Protein AF-A0A931RCU6-F1 (afdb_monomer_lite)

pLDDT: mean 82.89, std 16.49, range [42.34, 98.06]

Radius of gyration: 25.12 Å; chains: 1; bounding box: 35×58×78 Å

Foldseek 3Di:
DAWDAPVDPQQRTKDKAADCLLVLLLVLLLVVCVVCVVVVNNVPDDPQSVVSVPDDPPRDIDMHRDSDVVVSLVSLQVLLVCLVVVLVCVCVVPVDDSVRDPVNVVSNVSSVSSVVVSVVCVVNPDDPPPPDDDPPPPPPPPDPVVVVVVPDPPDDPDDDD

Sequence (161 aa):
MEFRETGRSSHPYQLAFHGDEPEAVRAAYREYIYNLALKGNTGSISDFEAYIAGWEEDGEPHYVTPISYESVVEVLDEFAEHTDEVIQSIPEETGVPAFASDDIGERYRLGKKAVALAQQIREKAPKPKIQGIEDVEVEAVVTDEDISKLLSPDFKPPRDQ

Secondary structure (DSSP, 8-state):
-EEEE-S-TTS-EEEEE-TTHHHHHHHHHHHHHHHHHHTT-GGG--HHHHHHHT----SSPEEE--S-HHHHHHHHHHHHHTHHHHHHHHHHHH---GGG-HHHHHHHHHHHHHHHHHHHHHHHSPPP--TT-----------HHHHHHHTSTT-PPPPP-

Structure (mmCIF, N/CA/C/O backbone):
data_AF-A0A931RCU6-F1
#
_entry.id   AF-A0A931RCU6-F1
#
loop_
_atom_site.group_PDB
_atom_site.id
_atom_site.type_symbol
_atom_site.label_atom_id
_atom_site.label_alt_id
_atom_site.label_comp_id
_atom_site.label_asym_id
_atom_site.label_entity_id
_atom_site.label_seq_id
_atom_site.pdbx_PDB_ins_code
_atom_site.Cartn_x
_atom_site.Cartn_y
_atom_site.Cartn_z
_atom_site.occupancy
_atom_site.B_iso_or_equiv
_atom_site.auth_seq_id
_atom_site.auth_comp_id
_atom_site.auth_asym_id
_atom_site.auth_atom_id
_atom_site.pdbx_PDB_model_num
ATOM 1 N N . MET A 1 1 ? -14.658 3.322 1.019 1.00 89.00 1 MET A N 1
ATOM 2 C CA . MET A 1 1 ? -14.153 2.999 2.365 1.00 89.00 1 MET A CA 1
ATOM 3 C C . MET A 1 1 ? -15.062 3.513 3.479 1.00 89.00 1 MET A C 1
ATOM 5 O O . MET A 1 1 ? -15.482 4.677 3.435 1.00 89.00 1 MET A O 1
ATOM 9 N N . GLU A 1 2 ? -15.319 2.649 4.468 1.00 91.69 2 GLU A N 1
ATOM 10 C CA . GLU A 1 2 ? -16.105 2.910 5.687 1.00 91.69 2 GLU A CA 1
ATOM 11 C C . GLU A 1 2 ? -15.389 2.389 6.949 1.00 91.69 2 GLU A C 1
ATOM 13 O O . GLU A 1 2 ? -14.739 1.345 6.906 1.00 91.69 2 GLU A O 1
ATOM 18 N N . PHE A 1 3 ? -15.578 3.067 8.088 1.00 91.50 3 PHE A N 1
ATOM 19 C CA . PHE A 1 3 ? -15.235 2.540 9.414 1.00 91.50 3 PHE A CA 1
ATOM 20 C C . PHE A 1 3 ? -16.471 1.900 10.054 1.00 91.50 3 PHE A C 1
ATOM 22 O O . PHE A 1 3 ? -17.543 2.505 10.090 1.00 91.50 3 PHE A O 1
ATOM 29 N N . ARG A 1 4 ? -16.320 0.692 10.599 1.00 90.06 4 ARG A N 1
ATOM 30 C CA . ARG A 1 4 ? -17.375 -0.045 11.307 1.00 90.06 4 ARG A CA 1
ATOM 31 C C . ARG A 1 4 ? -16.931 -0.364 12.725 1.00 90.06 4 ARG A C 1
ATOM 33 O O . ARG A 1 4 ? -15.859 -0.926 12.916 1.00 90.06 4 ARG A O 1
ATOM 40 N N . GLU A 1 5 ? -17.740 -0.021 13.721 1.00 87.94 5 GLU A N 1
ATOM 41 C CA . GLU A 1 5 ? -17.455 -0.399 15.109 1.00 87.94 5 GLU A CA 1
ATOM 42 C C . GLU A 1 5 ? -17.587 -1.916 15.293 1.00 87.94 5 GLU A C 1
ATOM 44 O O . GLU A 1 5 ? -18.555 -2.527 14.841 1.00 87.94 5 GLU A O 1
ATOM 49 N N . THR A 1 6 ? -16.626 -2.534 15.980 1.00 86.25 6 THR A N 1
ATOM 50 C CA . THR A 1 6 ? -16.623 -3.993 16.207 1.00 86.25 6 THR A CA 1
ATOM 51 C C . THR A 1 6 ? -17.158 -4.389 17.586 1.00 86.25 6 THR A C 1
ATOM 53 O O . THR A 1 6 ? -17.352 -5.574 17.865 1.00 86.25 6 THR A O 1
ATOM 56 N N . GLY A 1 7 ? -17.324 -3.414 18.486 1.00 83.25 7 GLY A N 1
ATOM 57 C CA . GLY A 1 7 ? -17.630 -3.640 19.901 1.00 83.25 7 GLY A CA 1
ATOM 58 C C . GLY A 1 7 ? -16.469 -4.215 20.728 1.00 83.25 7 GLY A C 1
ATOM 59 O O . GLY A 1 7 ? -16.650 -4.475 21.917 1.00 83.25 7 GLY A O 1
ATOM 60 N N . ARG A 1 8 ? -15.279 -4.420 20.143 1.00 82.38 8 ARG A N 1
ATOM 61 C CA . ARG A 1 8 ? -14.088 -4.927 20.846 1.00 82.38 8 ARG A CA 1
ATOM 62 C C . ARG A 1 8 ? -13.168 -3.778 21.236 1.00 82.38 8 ARG A C 1
ATOM 64 O O . ARG A 1 8 ? -12.750 -3.014 20.378 1.00 82.38 8 ARG A O 1
ATOM 71 N N . SER A 1 9 ? -12.773 -3.695 22.504 1.00 80.88 9 SER A N 1
ATOM 72 C CA . SER A 1 9 ? -11.883 -2.624 22.980 1.00 80.88 9 SER A CA 1
ATOM 73 C C . SER A 1 9 ? -10.491 -2.648 22.342 1.00 80.88 9 SER A C 1
ATOM 75 O O . SER A 1 9 ? -9.917 -1.590 22.118 1.00 80.88 9 SER A O 1
ATOM 77 N N . SER A 1 10 ? -9.955 -3.832 22.030 1.00 80.75 10 SER A N 1
ATOM 78 C CA . SER A 1 10 ? -8.621 -3.982 21.433 1.00 80.75 10 SER A CA 1
ATOM 79 C C . SER A 1 10 ? -8.576 -3.720 19.925 1.00 80.75 10 SER A C 1
ATOM 81 O O . SER A 1 10 ? -7.498 -3.509 19.385 1.00 80.75 10 SER A O 1
ATOM 83 N N . HIS A 1 11 ? -9.730 -3.746 19.254 1.00 82.81 11 HIS A N 1
ATOM 84 C CA . HIS A 1 11 ? -9.867 -3.487 17.818 1.00 82.81 11 HIS A CA 1
ATOM 85 C C . HIS A 1 11 ? -11.176 -2.737 17.573 1.00 82.81 11 HIS A C 1
ATOM 87 O O . HIS A 1 11 ? -12.110 -3.313 17.014 1.00 82.81 11 HIS A O 1
ATOM 93 N N . PRO A 1 12 ? -11.306 -1.492 18.052 1.00 82.50 12 PRO A N 1
ATOM 94 C CA . PRO A 1 12 ? -12.594 -0.803 18.125 1.00 82.50 12 PRO A CA 1
ATOM 95 C C . PRO A 1 12 ? -13.256 -0.625 16.762 1.00 82.50 12 PRO A C 1
ATOM 97 O O . PRO A 1 12 ? -14.485 -0.586 16.684 1.00 82.50 12 PRO A O 1
ATOM 100 N N . TYR A 1 13 ? -12.457 -0.591 15.695 1.00 87.62 13 TYR A N 1
ATOM 101 C CA . TYR A 1 13 ? -12.929 -0.362 14.344 1.00 87.62 13 TYR A CA 1
ATOM 102 C C . TYR A 1 13 ? -12.437 -1.425 13.365 1.00 87.62 13 TYR A C 1
ATOM 104 O O . TYR A 1 13 ? -11.362 -2.004 13.508 1.00 87.62 13 TYR A O 1
ATOM 112 N N . GLN A 1 14 ? -13.249 -1.636 12.342 1.00 90.62 14 GLN A N 1
ATOM 113 C CA . GLN A 1 14 ? -12.962 -2.406 11.150 1.00 90.62 14 GLN A CA 1
ATOM 114 C C . GLN A 1 14 ? -13.061 -1.468 9.943 1.00 90.62 14 GLN A C 1
ATOM 116 O O . GLN A 1 14 ? -14.008 -0.689 9.835 1.00 90.62 14 GLN A O 1
ATOM 121 N N . LEU A 1 15 ? -12.089 -1.546 9.042 1.00 92.81 15 LEU A N 1
ATOM 122 C CA . LEU A 1 15 ? -12.070 -0.842 7.766 1.00 92.81 15 LEU A CA 1
ATOM 123 C C . LEU A 1 15 ? -12.721 -1.723 6.699 1.00 92.81 15 LEU A C 1
ATOM 125 O O . LEU A 1 15 ? -12.328 -2.876 6.525 1.00 92.81 15 LEU A O 1
ATOM 129 N N . ALA A 1 16 ? -13.709 -1.180 5.997 1.00 92.69 16 ALA A N 1
ATOM 130 C CA . ALA A 1 16 ? -14.311 -1.796 4.822 1.00 92.69 16 ALA A CA 1
ATOM 131 C C . ALA A 1 16 ? -13.801 -1.086 3.564 1.00 92.69 16 ALA A C 1
ATOM 133 O O . ALA A 1 16 ? -14.002 0.123 3.419 1.00 92.69 16 ALA A O 1
ATOM 134 N N . PHE A 1 17 ? -13.155 -1.829 2.669 1.00 92.25 17 PHE A N 1
ATOM 135 C CA . PHE A 1 17 ? -12.654 -1.356 1.381 1.00 92.25 17 PHE A CA 1
ATOM 136 C C . PHE A 1 17 ? -13.570 -1.827 0.255 1.00 92.25 17 PHE A C 1
ATOM 138 O O . PHE A 1 17 ? -14.035 -2.964 0.262 1.00 92.25 17 PHE A O 1
ATOM 145 N N . HIS A 1 18 ? -13.838 -0.946 -0.703 1.00 90.31 18 HIS A N 1
ATOM 146 C CA . HIS A 1 18 ? -14.795 -1.170 -1.783 1.00 90.31 18 HIS A CA 1
ATOM 147 C C . HIS A 1 18 ? -14.202 -0.784 -3.135 1.00 90.31 18 HIS A C 1
ATOM 149 O O . HIS A 1 18 ? -13.330 0.081 -3.216 1.00 90.31 18 HIS A O 1
ATOM 155 N N . GLY A 1 19 ? -14.745 -1.365 -4.206 1.00 88.00 19 GLY A N 1
ATOM 156 C CA . GLY A 1 19 ? -14.368 -1.002 -5.568 1.00 88.00 19 GLY A CA 1
ATOM 157 C C . GLY A 1 19 ? -12.889 -1.270 -5.822 1.00 88.00 19 GLY A C 1
ATOM 158 O O . GLY A 1 19 ? -12.442 -2.404 -5.705 1.00 88.00 19 GLY A O 1
ATOM 159 N N . ASP A 1 20 ? -12.141 -0.224 -6.159 1.00 87.94 20 ASP A N 1
ATOM 160 C CA . ASP A 1 20 ? -10.728 -0.292 -6.532 1.00 87.94 20 ASP A CA 1
ATOM 161 C C . ASP A 1 20 ? -9.756 0.055 -5.387 1.00 87.94 20 ASP A C 1
ATOM 163 O O . ASP A 1 20 ? -8.539 0.035 -5.579 1.00 87.94 20 ASP A O 1
ATOM 167 N N . GLU A 1 21 ? -10.271 0.354 -4.191 1.00 91.12 21 GLU A N 1
ATOM 168 C CA . GLU A 1 21 ? -9.474 0.576 -2.978 1.00 91.12 21 GLU A CA 1
ATOM 169 C C . GLU A 1 21 ? -8.631 -0.658 -2.582 1.00 91.12 21 GLU A C 1
ATOM 171 O O . GLU A 1 21 ? -7.453 -0.477 -2.256 1.00 91.12 21 GLU A O 1
ATOM 176 N N . PRO A 1 22 ? -9.161 -1.905 -2.635 1.00 93.12 22 PRO A N 1
ATOM 177 C CA . PRO A 1 22 ? -8.413 -3.103 -2.251 1.00 93.12 22 PRO A CA 1
ATOM 178 C C . PRO A 1 22 ? -7.130 -3.312 -3.053 1.00 93.12 22 PRO A C 1
ATOM 180 O O . PRO A 1 22 ? -6.159 -3.850 -2.533 1.00 93.12 22 PRO A O 1
ATOM 183 N N . GLU A 1 23 ? -7.100 -2.865 -4.305 1.00 93.25 23 GLU A N 1
ATOM 184 C CA . GLU A 1 23 ? -5.954 -3.032 -5.190 1.00 93.25 23 GLU A CA 1
ATOM 185 C C . GLU A 1 23 ? -4.702 -2.314 -4.663 1.00 93.25 23 GLU A C 1
ATOM 187 O O . GLU A 1 23 ? -3.629 -2.915 -4.589 1.00 93.25 23 GLU A O 1
ATOM 192 N N . ALA A 1 24 ? -4.845 -1.047 -4.259 1.00 94.50 24 ALA A N 1
ATOM 193 C CA . ALA A 1 24 ? -3.741 -0.247 -3.732 1.00 94.50 24 ALA A CA 1
ATOM 194 C C . ALA A 1 24 ? -3.274 -0.769 -2.366 1.00 94.50 24 ALA A C 1
ATOM 196 O O . ALA A 1 24 ? -2.074 -0.879 -2.126 1.00 94.50 24 ALA A O 1
ATOM 197 N N . VAL A 1 25 ? -4.215 -1.161 -1.499 1.00 94.88 25 VAL A N 1
ATOM 198 C CA . VAL A 1 25 ? -3.897 -1.768 -0.198 1.00 94.88 25 VAL A CA 1
ATOM 199 C C . VAL A 1 25 ? -3.145 -3.086 -0.397 1.00 94.88 25 VAL A C 1
ATOM 201 O O . VAL A 1 25 ? -2.088 -3.291 0.192 1.00 94.88 25 VAL A O 1
ATOM 204 N N . ARG A 1 26 ? -3.637 -3.963 -1.277 1.00 94.94 26 ARG A N 1
ATOM 205 C CA . ARG A 1 26 ? -2.985 -5.234 -1.607 1.00 94.94 26 ARG A CA 1
ATOM 206 C C . ARG A 1 26 ? -1.573 -5.017 -2.142 1.00 94.94 26 ARG A C 1
ATOM 208 O O . ARG A 1 26 ? -0.659 -5.725 -1.726 1.00 94.94 26 ARG A O 1
ATOM 215 N N . ALA A 1 27 ? -1.387 -4.067 -3.059 1.00 95.62 27 ALA A N 1
ATOM 216 C CA . ALA A 1 27 ? -0.073 -3.746 -3.612 1.00 95.62 27 ALA A CA 1
ATOM 217 C C . ALA A 1 27 ? 0.902 -3.269 -2.523 1.00 95.62 27 ALA A C 1
ATOM 219 O O . ALA A 1 27 ? 2.012 -3.794 -2.435 1.00 95.62 27 ALA A O 1
ATOM 220 N N . ALA A 1 28 ? 0.456 -2.365 -1.646 1.00 96.81 28 ALA A N 1
ATOM 221 C CA . ALA A 1 28 ? 1.262 -1.854 -0.542 1.00 96.81 28 ALA A CA 1
ATOM 222 C C . ALA A 1 28 ? 1.682 -2.960 0.437 1.00 96.81 28 ALA A C 1
ATOM 224 O O . ALA A 1 28 ? 2.859 -3.081 0.771 1.00 96.81 28 ALA A O 1
ATOM 225 N N . TYR A 1 29 ? 0.757 -3.842 0.822 1.00 96.31 29 TYR A N 1
ATOM 226 C CA . TYR A 1 29 ? 1.073 -4.958 1.717 1.00 96.31 29 TYR A CA 1
ATOM 227 C C . TYR A 1 29 ? 1.961 -6.027 1.067 1.00 96.31 29 TYR A C 1
ATOM 229 O O . TYR A 1 29 ? 2.801 -6.616 1.747 1.00 96.31 29 TYR A O 1
ATOM 237 N N . ARG A 1 30 ? 1.834 -6.273 -0.244 1.00 95.69 30 ARG A N 1
ATOM 238 C CA . ARG A 1 30 ? 2.759 -7.163 -0.968 1.00 95.69 30 ARG A CA 1
ATOM 239 C C . ARG A 1 30 ? 4.183 -6.626 -0.950 1.00 95.69 30 ARG A C 1
ATOM 241 O O . ARG A 1 30 ? 5.109 -7.390 -0.687 1.00 95.69 30 ARG A O 1
ATOM 248 N N . GLU A 1 31 ? 4.350 -5.332 -1.202 1.00 95.56 31 GLU A N 1
ATOM 249 C CA . GLU A 1 31 ? 5.660 -4.683 -1.143 1.00 95.56 31 GLU A CA 1
ATOM 250 C C . GLU A 1 31 ? 6.228 -4.675 0.275 1.00 95.56 31 GLU A C 1
ATOM 252 O O . GLU A 1 31 ? 7.381 -5.048 0.475 1.00 95.56 31 GLU A O 1
ATOM 257 N N . TYR A 1 32 ? 5.408 -4.338 1.271 1.00 95.00 32 TYR A N 1
ATOM 258 C CA . TYR A 1 32 ? 5.793 -4.389 2.678 1.00 95.00 32 TYR A CA 1
ATOM 259 C C . TYR A 1 32 ? 6.335 -5.772 3.071 1.00 95.00 32 TYR A C 1
ATOM 261 O O . TYR A 1 32 ? 7.446 -5.892 3.593 1.00 95.00 32 TYR A O 1
ATOM 269 N N . ILE A 1 33 ? 5.596 -6.836 2.741 1.00 94.19 33 ILE A N 1
ATOM 270 C CA . ILE A 1 33 ? 6.004 -8.222 3.003 1.00 94.19 33 ILE A CA 1
ATOM 271 C C . ILE 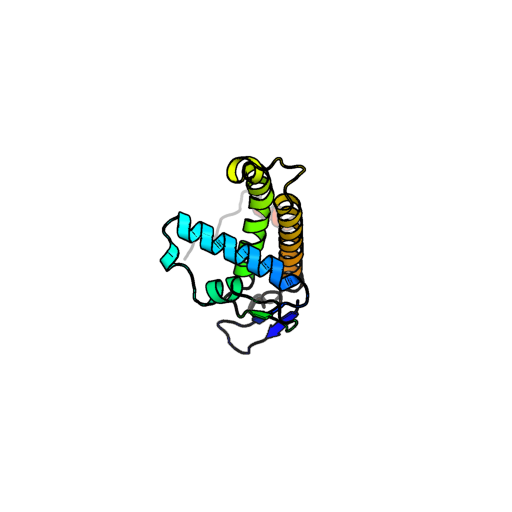A 1 33 ? 7.291 -8.575 2.252 1.00 94.19 33 ILE A C 1
ATOM 273 O O . ILE A 1 33 ? 8.187 -9.199 2.825 1.00 94.19 33 ILE A O 1
ATOM 277 N N . TYR A 1 34 ? 7.404 -8.177 0.985 1.00 92.50 34 TYR A N 1
ATOM 278 C CA . TYR A 1 34 ? 8.607 -8.408 0.191 1.00 92.50 34 TYR A CA 1
ATOM 279 C C . TYR A 1 34 ? 9.832 -7.726 0.819 1.00 92.50 34 TYR A C 1
ATOM 281 O O . TYR A 1 34 ? 10.869 -8.364 1.007 1.00 92.50 34 TYR A O 1
ATOM 289 N N . ASN A 1 35 ? 9.692 -6.476 1.258 1.00 91.38 35 ASN A N 1
ATOM 290 C CA . ASN A 1 35 ? 10.745 -5.720 1.930 1.00 91.38 35 ASN A CA 1
ATOM 291 C C . ASN A 1 35 ? 11.138 -6.343 3.277 1.00 91.38 35 ASN A C 1
ATOM 293 O O . ASN A 1 35 ? 12.326 -6.400 3.609 1.00 91.38 35 ASN A O 1
ATOM 297 N N . LEU A 1 36 ? 10.176 -6.857 4.049 1.00 90.94 36 LEU A N 1
ATOM 298 C CA . LEU A 1 36 ? 10.468 -7.634 5.258 1.00 90.94 36 LEU A CA 1
ATOM 299 C C . LEU A 1 36 ? 11.242 -8.915 4.936 1.00 90.94 36 LEU A C 1
ATOM 301 O O . LEU A 1 36 ? 12.204 -9.241 5.638 1.00 90.94 36 LEU A O 1
ATOM 305 N N . ALA A 1 37 ? 10.861 -9.622 3.871 1.00 89.19 37 ALA A N 1
ATOM 306 C CA . ALA A 1 37 ? 11.539 -10.836 3.439 1.00 89.19 37 ALA A CA 1
ATOM 307 C C . ALA A 1 37 ? 12.987 -10.562 3.006 1.00 89.19 37 ALA A C 1
ATOM 309 O O . ALA A 1 37 ? 13.891 -11.281 3.437 1.00 89.19 37 ALA A O 1
ATOM 310 N N . LEU A 1 38 ? 13.232 -9.486 2.250 1.00 89.62 38 LEU A N 1
ATOM 311 C CA . LEU A 1 38 ? 14.580 -9.052 1.864 1.00 89.62 38 LEU A CA 1
ATOM 312 C C . LEU A 1 38 ? 15.462 -8.712 3.072 1.00 89.62 38 LEU A C 1
ATOM 314 O O . LEU A 1 38 ? 16.655 -9.008 3.073 1.00 89.62 38 LEU A O 1
ATOM 318 N N . LYS A 1 39 ? 14.875 -8.134 4.126 1.00 91.25 39 LYS A N 1
ATOM 319 C CA . LYS A 1 39 ? 15.569 -7.813 5.385 1.00 91.25 39 LYS A CA 1
ATOM 320 C C . LYS A 1 39 ? 15.779 -9.037 6.292 1.00 91.25 39 LYS A C 1
ATOM 322 O O . LYS A 1 39 ? 16.365 -8.896 7.361 1.00 91.25 39 LYS A O 1
ATOM 327 N N . GLY A 1 40 ? 15.308 -10.226 5.898 1.00 86.62 40 GLY A N 1
ATOM 328 C CA . GLY A 1 40 ? 15.380 -11.447 6.709 1.00 86.62 40 GLY A CA 1
ATOM 329 C C . GLY A 1 40 ? 14.396 -11.481 7.886 1.00 86.62 40 GLY A C 1
ATOM 330 O O . GLY A 1 40 ? 14.540 -12.311 8.779 1.00 86.62 40 GLY A O 1
ATOM 331 N N . ASN A 1 41 ? 13.384 -10.609 7.884 1.00 88.25 41 ASN A N 1
ATOM 332 C CA . ASN A 1 41 ? 12.421 -10.419 8.972 1.00 88.25 41 ASN A CA 1
ATOM 333 C C . ASN A 1 41 ? 11.065 -11.084 8.684 1.00 88.25 41 ASN A C 1
ATOM 335 O O . ASN A 1 41 ? 10.019 -10.580 9.085 1.00 88.25 41 ASN A O 1
ATOM 339 N N . THR A 1 42 ? 11.053 -12.228 7.996 1.00 79.50 42 THR A N 1
ATOM 340 C CA . THR A 1 42 ? 9.804 -12.928 7.637 1.00 79.50 42 THR A CA 1
ATOM 341 C C . THR A 1 42 ? 8.975 -13.359 8.850 1.00 79.50 42 THR A C 1
ATOM 343 O O . THR A 1 42 ? 7.758 -13.455 8.750 1.00 79.50 42 THR A O 1
ATOM 346 N N . GLY A 1 43 ? 9.606 -13.568 10.011 1.00 79.88 43 GLY A N 1
ATOM 347 C CA . GLY A 1 43 ? 8.914 -13.878 11.268 1.00 79.88 43 GLY A CA 1
ATOM 348 C C . GLY A 1 43 ? 8.069 -12.731 11.837 1.00 79.88 43 GLY A C 1
ATOM 349 O O . GLY A 1 43 ? 7.297 -12.968 12.761 1.00 79.88 43 GLY A O 1
ATOM 350 N N . SER A 1 44 ? 8.204 -11.513 11.302 1.00 84.75 44 SER A N 1
ATOM 351 C CA . SER A 1 44 ? 7.376 -10.360 11.671 1.00 84.75 44 SER A CA 1
ATOM 352 C C . SER A 1 44 ? 6.094 -10.254 10.847 1.00 84.75 44 SER A C 1
ATOM 354 O O . SER A 1 44 ? 5.265 -9.410 11.165 1.00 84.75 44 SER A O 1
ATOM 356 N N . ILE A 1 45 ? 5.936 -11.082 9.806 1.00 86.81 45 ILE A N 1
ATOM 357 C CA . ILE A 1 45 ? 4.753 -11.047 8.947 1.00 86.81 45 ILE A CA 1
ATOM 358 C C . ILE A 1 45 ? 3.578 -11.657 9.707 1.00 86.81 45 ILE A C 1
ATOM 360 O O . ILE A 1 45 ? 3.616 -12.831 10.081 1.00 86.81 45 ILE A O 1
ATOM 364 N N . SER A 1 46 ? 2.527 -10.876 9.927 1.00 87.69 46 SER A N 1
ATOM 365 C CA . SER A 1 46 ? 1.307 -11.376 10.559 1.00 87.69 46 SER A CA 1
ATOM 366 C C . SER A 1 46 ? 0.398 -12.107 9.558 1.00 87.69 46 SER A C 1
ATOM 368 O O . SER A 1 46 ? 0.357 -11.774 8.372 1.00 87.69 46 SER A O 1
ATOM 370 N N . ASP A 1 47 ? -0.406 -13.072 10.033 1.00 85.75 47 ASP A N 1
ATOM 371 C CA . ASP A 1 47 ? -1.448 -13.733 9.214 1.00 85.75 47 ASP A CA 1
ATOM 372 C C . ASP A 1 47 ? -2.406 -12.708 8.581 1.00 85.75 47 ASP A C 1
ATOM 374 O O . ASP A 1 47 ? -2.934 -12.899 7.486 1.00 85.75 47 ASP A O 1
ATOM 378 N N . PHE A 1 48 ? -2.609 -11.594 9.281 1.00 87.12 48 PHE A N 1
ATOM 379 C CA . PHE A 1 48 ? -3.391 -10.454 8.836 1.00 87.12 48 PHE A CA 1
ATOM 380 C C . PHE A 1 48 ? -2.763 -9.737 7.627 1.00 87.12 48 PHE A C 1
ATOM 382 O O . PHE A 1 48 ? -3.460 -9.495 6.642 1.00 87.12 48 PHE A O 1
ATOM 389 N N . GLU A 1 49 ? -1.462 -9.435 7.663 1.00 91.19 49 GLU A N 1
ATOM 390 C CA . GLU A 1 49 ? -0.745 -8.846 6.521 1.00 91.19 49 GLU A CA 1
ATOM 391 C C . GLU A 1 49 ? -0.769 -9.780 5.310 1.00 91.19 49 GLU A C 1
ATOM 393 O O . GLU A 1 49 ? -1.051 -9.346 4.190 1.00 91.19 49 GLU A O 1
ATOM 398 N N . ALA A 1 50 ? -0.527 -11.075 5.539 1.00 89.38 50 ALA A N 1
ATOM 399 C CA . ALA A 1 50 ? -0.561 -12.090 4.493 1.00 89.38 50 ALA A CA 1
ATOM 400 C C . ALA A 1 50 ? -1.953 -12.200 3.847 1.00 89.38 50 ALA A C 1
ATOM 402 O O . ALA A 1 50 ? -2.058 -12.308 2.624 1.00 89.38 50 ALA A O 1
ATOM 403 N N . TYR A 1 51 ? -3.023 -12.116 4.646 1.00 90.50 51 TYR A N 1
ATOM 404 C CA . TYR A 1 51 ? -4.398 -12.092 4.149 1.00 90.50 51 TYR A CA 1
ATOM 405 C C . TYR A 1 51 ? -4.660 -10.897 3.220 1.00 90.50 51 TYR A C 1
ATOM 407 O O . TYR A 1 51 ? -5.199 -11.087 2.131 1.00 90.50 51 TYR A O 1
ATOM 415 N N . ILE A 1 52 ? -4.245 -9.685 3.607 1.00 92.19 52 ILE A N 1
ATOM 416 C CA . ILE A 1 52 ? -4.428 -8.476 2.784 1.00 92.19 52 ILE A CA 1
ATOM 417 C C . ILE A 1 52 ? -3.650 -8.578 1.470 1.00 92.19 52 ILE A C 1
ATOM 419 O O . ILE A 1 52 ? -4.186 -8.311 0.393 1.00 92.19 52 ILE A O 1
ATOM 423 N N . ALA A 1 53 ? -2.388 -9.008 1.535 1.00 92.31 53 ALA A N 1
ATOM 424 C CA . ALA A 1 53 ? -1.559 -9.213 0.350 1.00 92.31 53 ALA A CA 1
ATOM 425 C C . ALA A 1 53 ? -2.141 -10.277 -0.607 1.00 92.31 53 ALA A C 1
ATOM 427 O O . ALA A 1 53 ? -1.858 -10.266 -1.812 1.00 92.31 53 ALA A O 1
ATOM 428 N N . GLY A 1 54 ? -2.964 -11.184 -0.078 1.00 89.81 54 GLY A N 1
ATOM 429 C CA . GLY A 1 54 ? -3.646 -12.249 -0.802 1.00 89.81 54 GLY A CA 1
ATOM 430 C C . GLY A 1 54 ? -5.010 -11.890 -1.395 1.00 89.81 54 GLY A C 1
ATOM 431 O O . GLY A 1 54 ? -5.625 -12.779 -1.970 1.00 89.81 54 GLY A O 1
ATOM 432 N N . TRP A 1 55 ? -5.502 -10.648 -1.285 1.00 90.50 55 TRP A N 1
ATOM 433 C CA . TRP A 1 55 ? -6.832 -10.299 -1.805 1.00 90.50 55 TRP A CA 1
ATOM 434 C C . TRP A 1 55 ? -7.001 -10.599 -3.300 1.00 90.50 55 TRP A C 1
ATOM 436 O O . TRP A 1 55 ? -6.184 -10.203 -4.140 1.00 90.50 55 TRP A O 1
ATOM 446 N N . GLU A 1 56 ? -8.098 -11.272 -3.625 1.00 82.44 56 GLU A N 1
ATOM 447 C CA . GLU A 1 56 ? -8.576 -11.494 -4.987 1.00 82.44 56 GLU A CA 1
ATOM 448 C C . GLU A 1 56 ? -9.691 -10.491 -5.296 1.00 82.44 56 GLU A C 1
ATOM 450 O O . GLU A 1 56 ? -10.417 -10.081 -4.397 1.00 82.44 56 GLU A O 1
ATOM 455 N N . GLU A 1 57 ? -9.811 -10.065 -6.554 1.00 72.62 57 GLU A N 1
ATOM 456 C CA . GLU A 1 57 ? -10.926 -9.210 -6.967 1.00 72.62 57 GLU A CA 1
ATOM 457 C C . GLU A 1 57 ? -12.174 -10.069 -7.171 1.00 72.62 57 GLU A C 1
ATOM 459 O O . GLU A 1 57 ? -12.293 -10.764 -8.179 1.00 72.62 57 GLU A O 1
ATOM 464 N N . ASP A 1 58 ? -13.115 -10.011 -6.232 1.00 72.75 58 ASP A N 1
ATOM 465 C CA . ASP A 1 58 ? -14.402 -10.709 -6.340 1.00 72.75 58 ASP A CA 1
ATOM 466 C C . ASP A 1 58 ? -15.621 -9.771 -6.250 1.00 72.75 58 ASP A C 1
ATOM 468 O O . ASP A 1 58 ? -16.765 -10.221 -6.285 1.00 72.75 58 ASP A O 1
ATOM 472 N N . GLY A 1 59 ? -15.391 -8.452 -6.243 1.00 72.31 59 GLY A N 1
ATOM 473 C CA . GLY A 1 59 ? -16.441 -7.427 -6.251 1.00 72.31 59 GLY A CA 1
ATOM 474 C C . GLY A 1 59 ? -17.148 -7.240 -4.906 1.00 72.31 59 GLY A C 1
ATOM 475 O O . GLY A 1 59 ? -17.985 -6.341 -4.785 1.00 72.31 59 GLY A O 1
ATOM 476 N N . GLU A 1 60 ? -16.794 -8.034 -3.897 1.00 83.62 60 GLU A N 1
ATOM 477 C CA . GLU A 1 60 ? -17.286 -7.889 -2.535 1.00 83.62 60 GLU A CA 1
ATOM 478 C C . GLU A 1 60 ? -16.409 -6.910 -1.733 1.00 83.62 60 GLU A C 1
ATOM 480 O O . GLU A 1 60 ? -15.235 -6.689 -2.045 1.00 83.62 60 GLU A O 1
ATOM 485 N N . PRO A 1 61 ? -16.954 -6.264 -0.687 1.00 84.88 61 PRO A N 1
ATOM 486 C CA . PRO A 1 61 ? -16.145 -5.438 0.194 1.00 84.88 61 PRO A CA 1
ATOM 487 C C . PRO A 1 61 ? -15.117 -6.274 0.962 1.00 84.88 61 PRO A C 1
ATOM 489 O O . PRO A 1 61 ? -15.461 -7.276 1.593 1.00 84.88 61 PRO A O 1
ATOM 492 N N . HIS A 1 62 ? -13.874 -5.801 1.009 1.00 90.12 62 HIS A N 1
ATOM 493 C CA . HIS A 1 62 ? -12.832 -6.420 1.823 1.00 90.12 62 HIS A CA 1
ATOM 494 C C . HIS A 1 62 ? -12.762 -5.770 3.197 1.00 90.12 62 HIS A C 1
ATOM 496 O O . HIS A 1 62 ? -12.750 -4.545 3.330 1.00 90.12 62 HIS A O 1
ATOM 502 N N . TYR A 1 63 ? -12.684 -6.602 4.232 1.00 90.06 63 TYR A N 1
ATOM 503 C CA . TYR A 1 63 ? -12.711 -6.148 5.613 1.00 90.06 63 TYR A CA 1
ATOM 504 C C . TYR A 1 63 ? -11.372 -6.373 6.304 1.00 90.06 63 TYR A C 1
ATOM 506 O O . TYR A 1 63 ? -10.799 -7.460 6.265 1.00 90.06 63 TYR A O 1
ATOM 514 N N . VAL A 1 64 ? -10.911 -5.339 7.000 1.00 89.44 64 VAL A N 1
ATOM 515 C CA . VAL A 1 64 ? -9.654 -5.316 7.747 1.00 89.44 64 VAL A CA 1
ATOM 516 C C . VAL A 1 64 ? -9.957 -4.882 9.164 1.00 89.44 64 VAL A C 1
ATOM 518 O O . VAL A 1 64 ? -10.529 -3.818 9.378 1.00 89.44 64 VAL A O 1
ATOM 521 N N . THR A 1 65 ? -9.552 -5.684 10.142 1.00 87.12 65 THR A N 1
ATOM 522 C CA . THR A 1 65 ? -9.696 -5.353 11.565 1.00 87.12 65 THR A CA 1
ATOM 523 C C . THR A 1 65 ? -8.308 -5.099 12.152 1.00 87.12 65 THR A C 1
ATOM 525 O O . THR A 1 65 ? -7.767 -5.979 12.826 1.00 87.12 65 THR A O 1
ATOM 528 N N . PRO A 1 66 ? -7.678 -3.947 11.851 1.00 78.75 66 PRO A N 1
ATOM 529 C CA . PRO A 1 66 ? -6.338 -3.678 12.339 1.00 78.75 66 PRO A CA 1
ATOM 530 C C . PRO A 1 66 ? -6.375 -3.396 13.849 1.00 78.75 66 PRO A C 1
ATOM 532 O O . PRO A 1 66 ? -7.421 -3.088 14.425 1.00 78.75 66 PRO A O 1
ATOM 535 N N . ILE A 1 67 ? -5.226 -3.499 14.519 1.00 77.94 67 ILE A N 1
ATOM 536 C CA . ILE A 1 67 ? -5.079 -2.997 15.900 1.00 77.94 67 ILE A CA 1
ATOM 537 C C . ILE A 1 67 ? -5.317 -1.484 15.920 1.00 77.94 67 ILE A C 1
ATOM 539 O O . ILE A 1 67 ? -6.000 -0.963 16.798 1.00 77.94 67 ILE A O 1
ATOM 543 N N . SER A 1 68 ? -4.780 -0.797 14.916 1.00 85.00 68 SER A N 1
ATOM 544 C CA . SER A 1 68 ? -4.877 0.644 14.742 1.00 85.00 68 SER A CA 1
ATOM 545 C C . SER A 1 68 ? -4.925 0.943 13.242 1.00 85.00 68 SER A C 1
ATOM 547 O O . SER A 1 68 ? -4.230 0.304 12.456 1.00 85.00 68 SER A O 1
ATOM 549 N N . TYR A 1 69 ? -5.790 1.867 12.815 1.00 89.44 69 TYR A N 1
ATOM 550 C CA . TYR A 1 69 ? -5.893 2.207 11.390 1.00 89.44 69 TYR A CA 1
ATOM 551 C C . TYR A 1 69 ? -4.617 2.900 10.893 1.00 89.44 69 TYR A C 1
ATOM 553 O O . TYR A 1 69 ? -4.320 2.849 9.702 1.00 89.44 69 TYR A O 1
ATOM 561 N N . GLU A 1 70 ? -3.853 3.507 11.805 1.00 91.06 70 GLU A N 1
ATOM 562 C CA . GLU A 1 70 ? -2.560 4.126 11.541 1.00 91.06 70 GLU A CA 1
ATOM 563 C C . GLU A 1 70 ? -1.573 3.127 10.931 1.00 91.06 70 GLU A C 1
ATOM 565 O O . GLU A 1 70 ? -0.857 3.504 10.016 1.00 91.06 70 GLU A O 1
ATOM 570 N N . SER A 1 71 ? -1.615 1.840 11.299 1.00 90.00 71 SER A N 1
ATOM 571 C CA . SER A 1 71 ? -0.730 0.842 10.680 1.00 90.00 71 SER A CA 1
ATOM 572 C C . SER A 1 71 ? -1.020 0.633 9.188 1.00 90.00 71 SER A C 1
ATOM 574 O O . SER A 1 71 ? -0.121 0.346 8.408 1.00 90.00 71 SER A O 1
ATOM 576 N N . VAL A 1 72 ? -2.287 0.754 8.772 1.00 93.38 72 VAL A N 1
ATOM 577 C CA . VAL A 1 72 ? -2.666 0.670 7.350 1.00 93.38 72 VAL A CA 1
ATOM 578 C C . VAL A 1 72 ? -2.212 1.933 6.619 1.00 93.38 72 VAL A C 1
ATOM 580 O O . VAL A 1 72 ? -1.735 1.857 5.492 1.00 93.38 72 VAL A O 1
ATOM 583 N N . VAL A 1 73 ? -2.350 3.090 7.270 1.00 95.81 73 VAL A N 1
ATOM 584 C CA . VAL A 1 73 ? -1.898 4.383 6.743 1.00 95.81 73 VAL A CA 1
ATOM 585 C C . VAL A 1 73 ? -0.384 4.391 6.538 1.00 95.81 73 VAL A C 1
ATOM 587 O O . VAL A 1 73 ? 0.058 4.751 5.456 1.00 95.81 73 VAL A O 1
ATOM 590 N N . GLU A 1 74 ? 0.389 3.931 7.522 1.00 95.56 74 GLU A N 1
ATOM 591 C CA . GLU A 1 74 ? 1.853 3.850 7.450 1.00 95.56 74 GLU A CA 1
ATOM 592 C C . GLU A 1 74 ? 2.319 3.014 6.254 1.00 95.56 74 GLU A C 1
ATOM 594 O O . GLU A 1 74 ? 3.146 3.474 5.473 1.00 95.56 74 GLU A O 1
ATOM 599 N N . VAL A 1 75 ? 1.737 1.827 6.049 1.00 96.19 75 VAL A N 1
ATOM 600 C CA . VAL A 1 75 ? 2.081 0.961 4.907 1.00 96.19 75 VAL A CA 1
ATOM 601 C C . VAL A 1 75 ? 1.726 1.616 3.565 1.00 96.19 75 VAL A C 1
ATOM 603 O O . VAL A 1 75 ? 2.476 1.493 2.598 1.00 96.19 75 VAL A O 1
ATOM 606 N N . LEU A 1 76 ? 0.593 2.324 3.487 1.00 97.62 76 LEU A N 1
ATOM 607 C CA . LEU A 1 76 ? 0.186 3.048 2.277 1.00 97.62 76 LEU A CA 1
ATOM 608 C C . LEU A 1 76 ? 1.101 4.242 1.973 1.00 97.62 76 LEU A C 1
ATOM 610 O O . LEU A 1 76 ? 1.420 4.473 0.805 1.00 97.62 76 LEU A O 1
ATOM 614 N N . ASP A 1 77 ? 1.512 4.995 2.993 1.00 98.06 77 ASP A N 1
ATOM 615 C CA . ASP A 1 77 ? 2.425 6.124 2.815 1.00 98.06 77 ASP A CA 1
ATOM 616 C C . ASP A 1 77 ? 3.830 5.642 2.438 1.00 98.06 77 ASP A C 1
ATOM 618 O O . ASP A 1 77 ? 4.388 6.156 1.474 1.00 98.06 77 ASP A O 1
ATOM 622 N N . GLU A 1 78 ? 4.374 4.616 3.107 1.00 97.00 78 GLU A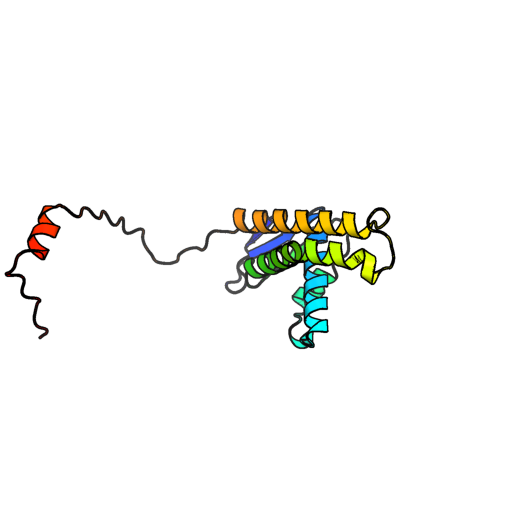 N 1
ATOM 623 C CA . GLU A 1 78 ? 5.692 4.045 2.777 1.00 97.00 78 GLU A CA 1
ATOM 624 C C . GLU A 1 78 ? 5.730 3.553 1.319 1.00 97.00 78 GLU A C 1
ATOM 626 O O . GLU A 1 78 ? 6.669 3.830 0.571 1.00 97.00 78 GLU A O 1
ATOM 631 N N . PHE A 1 79 ? 4.665 2.886 0.866 1.00 97.94 79 PHE A N 1
ATOM 632 C CA . PHE A 1 79 ? 4.520 2.471 -0.530 1.00 97.94 79 PHE A CA 1
ATOM 633 C C . PHE A 1 79 ? 4.525 3.662 -1.505 1.00 97.94 79 PHE A C 1
ATOM 635 O O . PHE A 1 79 ? 5.148 3.619 -2.575 1.00 97.94 79 PHE A O 1
ATOM 642 N N . ALA A 1 80 ? 3.830 4.746 -1.151 1.00 97.00 80 ALA A N 1
ATOM 643 C CA . ALA A 1 80 ? 3.806 5.961 -1.952 1.00 97.00 80 ALA A CA 1
ATOM 644 C C . ALA A 1 80 ? 5.173 6.663 -1.983 1.00 97.00 80 ALA A C 1
ATOM 646 O O . ALA A 1 80 ? 5.599 7.093 -3.052 1.00 97.00 80 ALA A O 1
ATOM 647 N N . GLU A 1 81 ? 5.882 6.729 -0.857 1.00 96.75 81 GLU A N 1
ATOM 648 C CA . GLU A 1 81 ? 7.218 7.327 -0.755 1.00 96.75 81 GLU A CA 1
ATOM 649 C C . GLU A 1 81 ? 8.247 6.578 -1.612 1.00 96.75 81 GLU A C 1
ATOM 651 O O . GLU A 1 81 ? 9.025 7.207 -2.329 1.00 96.75 81 GLU A O 1
ATOM 656 N N . HIS A 1 82 ? 8.193 5.244 -1.641 1.00 95.62 82 HIS A N 1
ATOM 657 C CA . HIS A 1 82 ? 9.076 4.430 -2.485 1.00 95.62 82 HIS A CA 1
ATOM 658 C C . HIS A 1 82 ? 8.680 4.409 -3.970 1.00 95.62 82 HIS A C 1
ATOM 660 O O . HIS A 1 82 ? 9.399 3.852 -4.797 1.00 95.62 82 HIS A O 1
ATOM 666 N N . THR A 1 83 ? 7.540 4.997 -4.352 1.00 95.69 83 THR A N 1
ATOM 667 C CA . THR A 1 83 ? 7.024 4.896 -5.727 1.00 95.69 83 THR A CA 1
ATOM 668 C C . THR A 1 83 ? 7.984 5.464 -6.765 1.00 95.69 83 THR A C 1
ATOM 670 O O . THR A 1 83 ? 8.215 4.814 -7.784 1.00 95.69 83 THR A O 1
ATOM 673 N N . ASP A 1 84 ? 8.566 6.635 -6.513 1.00 94.94 84 ASP A N 1
ATOM 674 C CA . ASP A 1 84 ? 9.474 7.270 -7.473 1.00 94.94 84 ASP A CA 1
ATOM 675 C C . ASP A 1 84 ? 10.804 6.514 -7.597 1.00 94.94 84 ASP A C 1
ATOM 677 O O . ASP A 1 84 ? 11.353 6.423 -8.695 1.00 94.94 84 ASP A O 1
ATOM 681 N N . GLU A 1 85 ? 11.301 5.943 -6.496 1.00 95.12 85 GLU A N 1
ATOM 682 C CA . GLU A 1 85 ? 12.518 5.125 -6.483 1.00 95.12 85 GLU A CA 1
ATOM 683 C C . GLU A 1 85 ? 12.323 3.836 -7.292 1.00 95.12 85 GLU A C 1
ATOM 685 O O . GLU A 1 85 ? 13.117 3.543 -8.185 1.00 95.12 85 GLU A O 1
ATOM 690 N N . VAL A 1 86 ? 11.214 3.122 -7.069 1.00 94.06 86 VAL A N 1
ATOM 691 C CA . VAL A 1 86 ? 10.882 1.897 -7.815 1.00 94.06 86 VAL A CA 1
ATOM 692 C C . VAL A 1 86 ? 10.672 2.192 -9.303 1.00 94.06 86 VAL A C 1
ATOM 694 O O . VAL A 1 86 ? 11.155 1.459 -10.161 1.00 94.06 86 VAL A O 1
ATOM 697 N N . ILE A 1 87 ? 10.001 3.295 -9.656 1.00 95.50 87 ILE A N 1
ATOM 698 C CA . ILE A 1 87 ? 9.837 3.693 -11.066 1.00 95.50 87 ILE A CA 1
ATOM 699 C C . ILE A 1 87 ? 11.192 3.908 -11.751 1.00 95.50 87 ILE A C 1
ATOM 701 O O . ILE A 1 87 ? 11.350 3.554 -12.922 1.00 95.50 87 ILE A O 1
ATOM 705 N N . GLN A 1 88 ? 12.163 4.486 -11.041 1.00 95.38 88 GLN A N 1
ATOM 706 C CA . GLN A 1 88 ? 13.504 4.712 -11.576 1.00 95.38 88 GLN A CA 1
ATOM 707 C C . GLN A 1 88 ? 14.286 3.407 -11.756 1.00 95.38 88 GLN A C 1
ATOM 709 O O . GLN A 1 88 ? 15.065 3.317 -12.704 1.00 95.38 88 GLN A O 1
ATOM 714 N N . SER A 1 89 ? 14.059 2.399 -10.907 1.00 94.62 89 SER A N 1
ATOM 715 C CA . SER A 1 89 ? 14.766 1.115 -10.988 1.00 94.62 89 SER A CA 1
ATOM 716 C C . SER A 1 89 ? 14.190 0.152 -12.035 1.00 94.62 89 SER A C 1
ATOM 718 O O . SER A 1 89 ? 14.938 -0.651 -12.595 1.00 94.62 89 SER A O 1
ATOM 720 N N . ILE A 1 90 ? 12.899 0.262 -12.386 1.00 93.38 90 ILE A N 1
ATOM 721 C CA . ILE A 1 90 ? 12.216 -0.654 -13.326 1.00 93.38 90 ILE A CA 1
ATOM 722 C C . ILE A 1 90 ? 12.993 -0.898 -14.638 1.00 93.38 90 ILE A C 1
ATOM 724 O O . ILE A 1 90 ? 13.150 -2.065 -15.013 1.00 93.38 90 ILE A O 1
ATOM 728 N N . PRO A 1 91 ? 13.504 0.118 -15.366 1.00 94.50 91 PRO A N 1
ATOM 729 C CA . PRO A 1 91 ? 14.228 -0.131 -16.614 1.00 94.50 91 PRO A CA 1
ATOM 730 C C . PRO A 1 91 ? 15.532 -0.908 -16.425 1.00 94.50 91 PRO A C 1
ATOM 732 O O . PRO A 1 91 ? 15.915 -1.689 -17.296 1.00 94.50 91 PRO A O 1
ATOM 735 N N . GLU A 1 92 ? 16.211 -0.695 -15.297 1.00 94.94 92 GLU A N 1
ATOM 736 C CA . GLU A 1 92 ? 17.459 -1.380 -14.962 1.00 94.94 92 GLU A CA 1
ATOM 737 C C . GLU A 1 92 ? 17.198 -2.839 -14.574 1.00 94.94 92 GLU A C 1
ATOM 739 O O . GLU A 1 92 ? 17.923 -3.734 -15.006 1.00 94.94 92 GLU A O 1
ATOM 744 N N . GLU A 1 93 ? 16.129 -3.090 -13.818 1.00 92.94 93 GLU A N 1
ATOM 745 C CA . GLU A 1 93 ? 15.752 -4.424 -13.344 1.00 92.94 93 GLU A CA 1
ATOM 746 C C . GLU A 1 93 ? 15.149 -5.303 -14.449 1.00 92.94 93 GLU A C 1
ATOM 748 O O . GLU A 1 93 ? 15.431 -6.500 -14.526 1.00 92.94 93 GLU A O 1
ATOM 753 N N . THR A 1 94 ? 14.327 -4.719 -15.324 1.00 92.31 94 THR A N 1
ATOM 754 C CA . THR A 1 94 ? 13.587 -5.459 -16.362 1.00 92.31 94 THR A CA 1
ATOM 755 C C . THR A 1 94 ? 14.283 -5.460 -17.724 1.00 92.31 94 THR A C 1
ATOM 757 O O . THR A 1 94 ? 13.966 -6.286 -18.582 1.00 92.31 94 THR A O 1
ATOM 760 N N . GLY A 1 95 ? 15.209 -4.524 -17.961 1.00 93.25 95 GLY A N 1
ATOM 761 C CA . GLY A 1 95 ? 15.810 -4.278 -19.275 1.00 93.25 95 GLY A CA 1
ATOM 762 C C . GLY A 1 95 ? 14.850 -3.655 -20.298 1.00 93.25 95 GLY A C 1
ATOM 763 O O . GLY A 1 95 ? 15.210 -3.519 -21.471 1.00 93.25 95 GLY A O 1
ATOM 764 N N . VAL A 1 96 ? 13.632 -3.282 -19.886 1.00 93.62 96 VAL A N 1
ATOM 765 C CA . VAL A 1 96 ? 12.629 -2.642 -20.742 1.00 93.62 96 VAL A CA 1
ATOM 766 C C . VAL A 1 96 ? 12.769 -1.120 -20.631 1.00 93.62 96 VAL A C 1
ATOM 768 O O . VAL A 1 96 ? 12.742 -0.580 -19.527 1.00 93.62 96 VAL A O 1
ATOM 771 N N . PRO A 1 97 ? 12.892 -0.378 -21.748 1.00 90.62 97 PRO A N 1
ATOM 772 C CA . PRO A 1 97 ? 12.934 1.079 -21.698 1.00 90.62 97 PRO A CA 1
ATOM 773 C C . PRO A 1 97 ? 11.685 1.673 -21.036 1.00 90.62 97 PRO A C 1
ATOM 775 O O . PRO A 1 97 ? 10.573 1.225 -21.304 1.00 90.62 97 PRO A O 1
ATOM 778 N N . ALA A 1 98 ? 11.854 2.749 -20.262 1.00 90.00 98 ALA A N 1
ATOM 779 C CA . ALA A 1 98 ? 10.76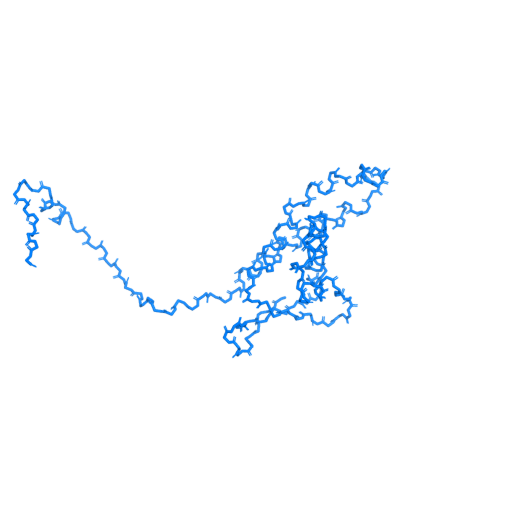8 3.353 -19.483 1.00 90.00 98 ALA A CA 1
ATOM 780 C C . ALA A 1 98 ? 9.505 3.687 -20.303 1.00 90.00 98 ALA A C 1
ATOM 782 O O . ALA A 1 98 ? 8.388 3.474 -19.849 1.00 90.00 98 ALA A O 1
ATOM 783 N N . PHE A 1 99 ? 9.661 4.164 -21.542 1.00 89.75 99 PHE A N 1
ATOM 784 C CA . PHE A 1 99 ? 8.525 4.510 -22.409 1.00 89.75 99 PHE A CA 1
ATOM 785 C C . PHE A 1 99 ? 7.710 3.299 -22.898 1.00 89.75 99 PHE A C 1
ATOM 787 O O . PHE A 1 99 ? 6.641 3.484 -23.472 1.00 89.75 99 PHE A O 1
ATOM 794 N N . ALA A 1 100 ? 8.243 2.086 -22.740 1.00 90.06 100 ALA A N 1
ATOM 795 C CA . ALA A 1 100 ? 7.643 0.828 -23.173 1.00 90.06 100 ALA A CA 1
ATOM 796 C C . ALA A 1 100 ? 7.258 -0.082 -21.992 1.00 90.06 100 ALA A C 1
ATOM 798 O O . ALA A 1 100 ? 6.851 -1.217 -22.221 1.00 90.06 100 ALA A O 1
ATOM 799 N N . SER A 1 101 ? 7.417 0.387 -20.749 1.00 93.19 101 SER A N 1
ATOM 800 C CA . SER A 1 101 ? 7.072 -0.366 -19.544 1.00 93.19 101 SER A CA 1
ATOM 801 C C . SER A 1 101 ? 5.684 0.033 -19.042 1.00 93.19 101 SER A C 1
ATOM 803 O O . SER A 1 101 ? 5.474 1.166 -18.603 1.00 93.19 101 SER A O 1
ATOM 805 N N . ASP A 1 102 ? 4.750 -0.918 -19.069 1.00 92.38 102 ASP A N 1
ATOM 806 C CA . ASP A 1 102 ? 3.419 -0.751 -18.474 1.00 92.38 102 ASP A CA 1
ATOM 807 C C . ASP A 1 102 ? 3.493 -0.675 -16.934 1.00 92.38 102 ASP A C 1
ATOM 809 O O . ASP A 1 102 ? 2.679 0.007 -16.303 1.00 92.38 102 ASP A O 1
ATOM 813 N N . ASP A 1 103 ? 4.523 -1.284 -16.332 1.00 93.12 103 ASP A N 1
ATOM 814 C CA . ASP A 1 103 ? 4.740 -1.319 -14.880 1.00 93.12 103 ASP A CA 1
ATOM 815 C C . ASP A 1 103 ? 4.960 0.079 -14.289 1.00 93.12 103 ASP A C 1
ATOM 817 O O . ASP A 1 103 ? 4.517 0.353 -13.177 1.00 93.12 103 ASP A O 1
ATOM 821 N N . ILE A 1 104 ? 5.589 0.998 -15.035 1.00 94.38 104 ILE A N 1
ATOM 822 C CA . ILE A 1 104 ? 5.792 2.385 -14.584 1.00 94.38 104 ILE A CA 1
ATOM 823 C C . ILE A 1 104 ? 4.452 3.107 -14.424 1.00 94.38 104 ILE A C 1
ATOM 825 O O . ILE A 1 104 ? 4.210 3.772 -13.412 1.00 94.38 104 ILE A O 1
ATOM 829 N N . GLY A 1 105 ? 3.576 2.987 -15.427 1.00 94.12 105 GLY A N 1
ATOM 830 C CA . GLY A 1 105 ? 2.258 3.619 -15.399 1.00 94.12 105 GLY A CA 1
ATOM 831 C C . GLY A 1 105 ? 1.397 3.056 -14.274 1.00 94.12 105 GLY A C 1
ATOM 832 O O . GLY A 1 105 ? 0.757 3.809 -13.534 1.00 94.12 105 GLY A O 1
ATOM 833 N N . GLU A 1 106 ? 1.443 1.737 -14.110 1.00 94.81 106 GLU A N 1
ATOM 834 C CA . GLU A 1 106 ? 0.731 1.031 -13.057 1.00 94.81 106 GLU A CA 1
ATOM 835 C C . GLU A 1 106 ? 1.246 1.408 -11.663 1.00 94.81 106 GLU A C 1
ATOM 837 O O . GLU A 1 106 ? 0.460 1.792 -10.793 1.00 94.81 106 GLU A O 1
ATOM 842 N N . ARG A 1 107 ? 2.567 1.420 -11.463 1.00 95.69 107 ARG A N 1
ATOM 843 C CA . ARG A 1 107 ? 3.186 1.812 -10.194 1.00 95.69 107 ARG A CA 1
ATOM 844 C C . ARG A 1 107 ? 2.810 3.236 -9.801 1.00 95.69 107 ARG A C 1
ATOM 846 O O . ARG A 1 107 ? 2.390 3.473 -8.670 1.00 95.69 107 ARG A O 1
ATOM 853 N N . TYR A 1 108 ? 2.884 4.175 -10.741 1.00 96.06 108 TYR A N 1
ATOM 854 C CA . TYR A 1 108 ? 2.495 5.562 -10.494 1.00 96.06 108 TYR A CA 1
ATOM 855 C C . TYR A 1 108 ? 1.014 5.697 -10.112 1.00 96.06 108 TYR A C 1
ATOM 857 O O . TYR A 1 108 ? 0.655 6.438 -9.191 1.00 96.06 108 TYR A O 1
ATOM 865 N N . ARG A 1 109 ? 0.135 4.964 -10.808 1.00 96.62 109 ARG A N 1
ATOM 866 C CA . ARG A 1 109 ? -1.303 4.939 -10.522 1.00 96.62 109 ARG A CA 1
ATOM 867 C C . ARG A 1 109 ? -1.581 4.394 -9.121 1.00 96.62 109 ARG A C 1
ATOM 869 O O . ARG A 1 109 ? -2.360 5.004 -8.387 1.00 96.62 109 ARG A O 1
ATOM 876 N N . LEU A 1 110 ? -0.957 3.277 -8.752 1.00 96.94 110 LEU A N 1
ATOM 877 C CA . LEU A 1 110 ? -1.103 2.666 -7.432 1.00 96.94 110 LEU A CA 1
ATOM 878 C C . LEU A 1 110 ? -0.554 3.572 -6.326 1.00 96.94 110 LEU A C 1
ATOM 880 O O . LEU A 1 110 ? -1.245 3.772 -5.331 1.00 96.94 110 LEU A O 1
ATOM 884 N N . GLY A 1 111 ? 0.615 4.192 -6.519 1.00 96.94 111 GLY A N 1
ATOM 885 C CA . GLY A 1 111 ? 1.192 5.136 -5.554 1.00 96.94 111 GLY A CA 1
ATOM 886 C C . GLY A 1 111 ? 0.266 6.325 -5.280 1.00 96.94 111 GLY A C 1
ATOM 887 O O . GLY A 1 111 ? -0.024 6.649 -4.130 1.00 96.94 111 GLY A O 1
ATOM 888 N N . LYS A 1 112 ? -0.324 6.920 -6.327 1.00 97.62 112 LYS A N 1
ATOM 889 C CA . LYS A 1 112 ? -1.336 7.980 -6.160 1.00 97.62 112 LYS A CA 1
ATOM 890 C C . LYS A 1 112 ? -2.584 7.516 -5.419 1.00 97.62 112 LYS A C 1
ATOM 892 O O . LYS A 1 112 ? -3.109 8.259 -4.588 1.00 97.62 112 LYS A O 1
ATOM 897 N N . LYS A 1 113 ? -3.079 6.316 -5.733 1.00 96.62 113 LYS A N 1
ATOM 898 C CA . LYS A 1 113 ? -4.218 5.727 -5.019 1.00 96.62 113 LYS A CA 1
ATOM 899 C C . LYS A 1 113 ? -3.887 5.499 -3.546 1.00 96.62 113 LYS A C 1
ATOM 901 O O . LYS A 1 113 ? -4.736 5.787 -2.711 1.00 96.62 113 LYS A O 1
ATOM 906 N N . ALA A 1 114 ? -2.673 5.050 -3.229 1.00 97.19 114 ALA A N 1
ATOM 907 C CA . ALA A 1 114 ? -2.232 4.832 -1.857 1.00 97.19 114 ALA A CA 1
ATOM 908 C C . ALA A 1 114 ? -2.251 6.134 -1.041 1.00 97.19 114 ALA A C 1
ATOM 910 O O . ALA A 1 114 ? -2.892 6.166 0.007 1.00 97.19 114 ALA A O 1
ATOM 911 N N . VAL A 1 115 ? -1.697 7.234 -1.573 1.00 97.50 115 VAL A N 1
ATOM 912 C CA . VAL A 1 115 ? -1.765 8.567 -0.932 1.00 97.50 115 VAL A CA 1
ATOM 913 C C . VAL A 1 115 ? -3.212 9.004 -0.701 1.00 97.50 115 VAL A C 1
ATOM 915 O O . VAL A 1 115 ? -3.583 9.422 0.397 1.00 97.50 115 VAL A O 1
ATOM 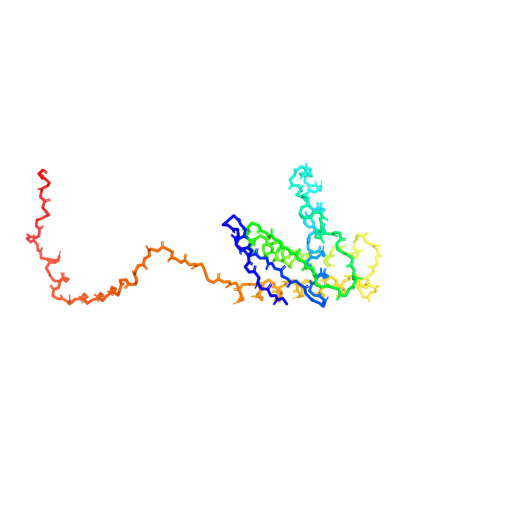918 N N . ALA A 1 116 ? -4.051 8.908 -1.737 1.00 96.62 116 ALA A N 1
ATOM 919 C CA . ALA A 1 116 ? -5.449 9.313 -1.641 1.00 96.62 116 ALA A CA 1
ATOM 920 C C . ALA A 1 116 ? -6.208 8.481 -0.597 1.00 96.62 116 ALA A C 1
ATOM 922 O O . ALA A 1 116 ? -7.013 9.022 0.160 1.00 96.62 116 ALA A O 1
ATOM 923 N N . LEU A 1 117 ? -5.941 7.177 -0.533 1.00 96.38 117 LEU A N 1
ATOM 924 C CA . LEU A 1 117 ? -6.576 6.278 0.418 1.00 96.38 117 LEU A CA 1
ATOM 925 C C . LEU A 1 117 ? -6.088 6.526 1.849 1.00 96.38 117 LEU A C 1
ATOM 927 O O . LEU A 1 117 ? -6.914 6.605 2.755 1.00 96.38 117 LEU A O 1
ATOM 931 N N . ALA A 1 118 ? -4.786 6.731 2.054 1.00 96.44 118 ALA A N 1
ATOM 932 C CA . ALA A 1 118 ? -4.214 7.083 3.351 1.00 96.44 118 ALA A CA 1
ATOM 933 C C . ALA A 1 118 ? -4.840 8.374 3.904 1.00 96.44 118 ALA A C 1
ATOM 935 O O . ALA A 1 118 ? -5.265 8.429 5.060 1.00 96.44 118 ALA A O 1
ATOM 936 N N . GLN A 1 119 ? -4.989 9.395 3.055 1.00 96.25 119 GLN A N 1
ATOM 937 C CA . GLN A 1 119 ? -5.671 10.636 3.416 1.00 96.25 119 GLN A CA 1
ATOM 938 C C . GLN A 1 119 ? -7.153 10.407 3.752 1.00 96.25 119 GLN A C 1
ATOM 940 O O . GLN A 1 119 ? -7.635 10.900 4.771 1.00 96.25 119 GLN A O 1
ATOM 945 N N . GLN A 1 120 ? -7.874 9.608 2.960 1.00 95.06 120 GLN A N 1
ATOM 946 C CA . GLN A 1 120 ? -9.271 9.274 3.253 1.00 95.06 120 GLN A CA 1
ATOM 947 C C . GLN A 1 120 ? -9.437 8.527 4.581 1.00 95.06 120 GLN A C 1
ATOM 949 O O . GLN A 1 120 ? -10.413 8.772 5.292 1.00 95.06 120 GLN A O 1
ATOM 954 N N . ILE A 1 121 ? -8.516 7.617 4.918 1.00 94.38 121 ILE A N 1
ATOM 955 C CA . ILE A 1 121 ? -8.512 6.919 6.209 1.00 94.38 121 ILE A CA 1
ATOM 956 C C . ILE A 1 121 ? -8.361 7.939 7.334 1.00 94.38 121 ILE A C 1
ATOM 958 O O . ILE A 1 121 ? -9.188 7.936 8.238 1.00 94.38 121 ILE A O 1
ATOM 962 N N . ARG A 1 122 ? -7.386 8.852 7.252 1.00 93.44 122 ARG A N 1
ATOM 963 C CA . ARG A 1 122 ? -7.180 9.914 8.255 1.00 93.44 122 ARG A CA 1
ATOM 964 C C . ARG A 1 122 ? -8.400 10.818 8.428 1.00 93.44 122 ARG A C 1
ATOM 966 O O . ARG A 1 122 ? -8.762 11.148 9.551 1.00 93.44 122 ARG A O 1
ATOM 973 N N . GLU A 1 123 ? -9.039 11.220 7.333 1.00 92.69 123 GLU A N 1
ATOM 974 C CA . GLU A 1 123 ? -10.192 12.130 7.362 1.00 92.69 123 GLU A CA 1
ATOM 975 C C . GLU A 1 123 ? -11.453 11.481 7.934 1.00 92.69 123 GLU A C 1
ATOM 977 O O . GLU A 1 123 ? -12.218 12.126 8.652 1.00 92.69 123 GLU A O 1
ATOM 982 N N . LYS A 1 124 ? -11.681 10.204 7.611 1.00 91.50 124 LYS A N 1
ATOM 983 C CA . LYS A 1 124 ? -12.829 9.435 8.108 1.00 91.50 124 LYS A CA 1
ATOM 984 C C . LYS A 1 124 ? -12.557 8.769 9.452 1.00 91.50 124 LYS A C 1
ATOM 986 O O . LYS A 1 124 ? -13.497 8.240 10.046 1.00 91.50 124 LYS A O 1
ATOM 991 N N . ALA A 1 125 ? -11.304 8.774 9.910 1.00 87.56 125 ALA A N 1
ATOM 992 C CA . ALA A 1 125 ? -10.926 8.145 11.156 1.00 87.56 125 ALA A CA 1
ATOM 993 C C . ALA A 1 125 ? -11.750 8.741 12.304 1.00 87.56 125 ALA A C 1
ATOM 995 O O . ALA A 1 125 ? -11.835 9.967 12.456 1.00 87.56 125 ALA A O 1
ATOM 996 N N . PRO A 1 126 ? -12.376 7.890 13.126 1.00 81.38 126 PRO A N 1
ATOM 997 C CA . PRO A 1 126 ? -13.068 8.356 14.309 1.00 81.38 126 PRO A CA 1
ATOM 998 C C . PRO A 1 126 ? -12.048 9.044 15.214 1.00 81.38 126 PRO A C 1
ATOM 1000 O O . PRO A 1 126 ? -11.053 8.440 15.617 1.00 81.38 126 PRO A O 1
ATOM 1003 N N . LYS A 1 127 ? -12.298 10.322 15.523 1.00 75.75 127 LYS A N 1
ATOM 1004 C CA . LYS A 1 127 ? -11.428 11.098 16.409 1.00 75.75 127 LYS A CA 1
ATOM 1005 C C . LYS A 1 127 ? -11.228 10.316 17.708 1.00 75.75 127 LYS A C 1
ATOM 1007 O O . LYS A 1 127 ? -12.219 9.795 18.237 1.00 75.75 127 LYS A O 1
ATOM 1012 N N . PRO A 1 128 ? -9.995 10.232 18.236 1.00 61.31 128 PRO A N 1
ATOM 1013 C CA . PRO A 1 128 ? -9.769 9.590 19.517 1.00 61.31 128 PRO A CA 1
ATOM 1014 C C . PRO A 1 128 ? -10.722 10.220 20.530 1.00 61.31 128 PRO A C 1
ATOM 1016 O O . PRO A 1 128 ? -10.748 11.440 20.701 1.00 61.31 128 PRO A O 1
ATOM 1019 N N . LYS A 1 129 ? -11.557 9.394 21.168 1.00 52.75 129 LYS A N 1
ATOM 1020 C CA . LYS A 1 129 ? -12.321 9.8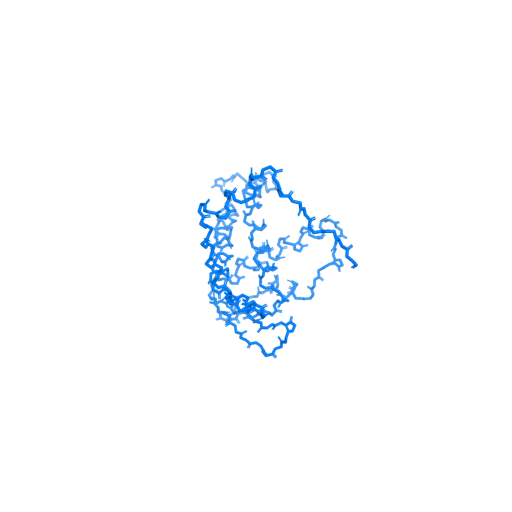37 22.331 1.00 52.75 129 LYS A CA 1
ATOM 1021 C C . LYS A 1 129 ? -11.275 10.132 23.397 1.00 52.75 129 LYS A C 1
ATOM 1023 O O . LYS A 1 129 ? -10.776 9.202 24.024 1.00 52.75 129 LYS A O 1
ATOM 1028 N N . ILE A 1 130 ? -10.898 11.400 23.554 1.00 48.00 130 ILE A N 1
ATOM 1029 C CA . ILE A 1 130 ? -10.097 11.847 24.691 1.00 48.00 130 ILE A CA 1
ATOM 1030 C C . ILE A 1 130 ? -10.967 11.580 25.916 1.00 48.00 130 ILE A C 1
ATOM 1032 O O . ILE A 1 130 ? -11.879 12.335 26.246 1.00 48.00 130 ILE A O 1
ATOM 1036 N N . GLN A 1 131 ? -10.758 10.428 26.540 1.00 44.66 131 GLN A N 1
ATOM 1037 C CA . GLN A 1 131 ? -11.401 10.080 27.790 1.00 44.66 131 GLN A CA 1
ATOM 1038 C C . GLN A 1 131 ? -10.649 10.842 28.884 1.00 44.66 131 GLN A C 1
ATOM 1040 O O . GLN A 1 131 ? -9.635 10.373 29.387 1.00 44.66 131 GLN A O 1
ATOM 1045 N N . GLY A 1 132 ? -11.134 12.043 29.213 1.00 46.66 132 GLY A N 1
ATOM 1046 C CA . GLY A 1 132 ? -10.756 12.732 30.447 1.00 46.66 132 GLY A CA 1
ATOM 1047 C C . GLY A 1 132 ? -9.791 13.908 30.322 1.00 46.66 132 GLY A C 1
ATOM 1048 O O . GLY A 1 132 ? -8.851 13.998 31.104 1.00 46.66 132 GLY A O 1
ATOM 1049 N N . ILE A 1 133 ? -10.067 14.854 29.430 1.00 46.28 133 ILE A N 1
ATOM 1050 C CA . ILE A 1 133 ? -9.825 16.261 29.759 1.00 46.28 133 ILE A CA 1
ATOM 1051 C C . ILE A 1 133 ? -11.158 16.937 29.458 1.00 46.28 133 ILE A C 1
ATOM 1053 O O . ILE A 1 133 ? -11.518 17.089 28.295 1.00 46.28 133 ILE A O 1
ATOM 1057 N N . GLU A 1 134 ? -11.959 17.207 30.494 1.00 42.34 134 GLU A N 1
ATOM 1058 C CA . GLU A 1 134 ? -12.988 18.243 30.374 1.00 42.34 134 GLU A CA 1
ATOM 1059 C C . GLU A 1 134 ? -12.296 19.455 29.759 1.00 42.34 134 GLU A C 1
ATOM 1061 O O . GLU A 1 134 ? -11.204 19.798 30.213 1.00 42.34 134 GLU A O 1
ATOM 1066 N N . ASP A 1 135 ? -12.883 20.044 28.719 1.00 42.34 135 ASP A N 1
ATOM 1067 C CA . ASP A 1 135 ? -12.443 21.321 28.172 1.00 42.34 135 ASP A CA 1
ATOM 1068 C C . ASP A 1 135 ? -12.401 22.340 29.320 1.00 42.34 135 ASP A C 1
ATOM 1070 O O . ASP A 1 135 ? -13.384 23.011 29.630 1.00 42.34 135 ASP A O 1
ATOM 1074 N N . VAL A 1 136 ? -11.264 22.431 30.007 1.00 43.19 136 VAL A N 1
ATOM 1075 C CA . VAL A 1 136 ? -10.949 23.588 30.818 1.00 43.19 136 VAL A CA 1
ATOM 1076 C C . VAL A 1 136 ? -10.691 24.655 29.774 1.00 43.19 136 VAL A C 1
ATOM 1078 O O . VAL A 1 136 ? -9.620 24.692 29.166 1.00 43.19 136 VAL A O 1
ATOM 1081 N N . GLU A 1 137 ? -11.700 25.487 29.526 1.00 42.44 137 GLU A N 1
ATOM 1082 C CA . GLU A 1 137 ? -11.489 26.829 29.008 1.00 42.44 137 GLU A CA 1
ATOM 1083 C C . GLU A 1 137 ? -10.442 27.476 29.915 1.00 42.44 137 GLU A C 1
ATOM 1085 O O . GLU A 1 137 ? -10.739 28.002 30.987 1.00 42.44 137 GLU A O 1
ATOM 1090 N N . VAL A 1 138 ? -9.174 27.383 29.522 1.00 47.19 138 VAL A N 1
ATOM 1091 C CA . VAL A 1 138 ? -8.142 28.221 30.106 1.00 47.19 138 VAL A CA 1
ATOM 1092 C C . VAL A 1 138 ? -8.378 29.590 29.486 1.00 47.19 138 VAL A C 1
ATOM 1094 O O . VAL A 1 138 ? -7.744 29.963 28.500 1.00 47.19 138 VAL A O 1
ATOM 1097 N N . GLU A 1 139 ? -9.331 30.337 30.046 1.00 43.94 139 GLU A N 1
ATOM 1098 C CA . GLU A 1 139 ? -9.320 31.791 29.967 1.00 43.94 139 GLU A CA 1
ATOM 1099 C C . GLU A 1 139 ? -8.021 32.247 30.639 1.00 43.94 139 GLU A C 1
ATOM 1101 O O . GLU A 1 139 ? -7.962 32.573 31.823 1.00 43.94 139 GLU A O 1
ATOM 1106 N N . ALA A 1 140 ? -6.928 32.228 29.880 1.00 49.25 140 ALA A N 1
ATOM 1107 C CA . ALA A 1 140 ? -5.712 32.921 30.243 1.00 49.25 140 ALA A CA 1
ATOM 1108 C C . ALA A 1 140 ? -5.970 34.423 30.077 1.00 49.25 140 ALA A C 1
ATOM 1110 O O . ALA A 1 140 ? -5.452 35.066 29.166 1.00 49.25 140 ALA A O 1
ATOM 1111 N N . VAL A 1 141 ? -6.780 34.996 30.968 1.00 48.47 141 VAL A N 1
ATOM 1112 C CA . VAL A 1 141 ? -6.753 36.432 31.230 1.00 48.47 141 VAL A CA 1
ATOM 1113 C C . VAL A 1 141 ? -5.526 36.674 32.099 1.00 48.47 141 VAL A C 1
ATOM 1115 O O . VAL A 1 141 ? -5.610 36.849 33.310 1.00 48.47 141 VAL A O 1
ATOM 1118 N N . VAL A 1 142 ? -4.349 36.624 31.476 1.00 51.69 142 VAL A N 1
ATOM 1119 C CA . VAL A 1 142 ? -3.162 37.231 32.073 1.00 51.69 142 VAL A CA 1
ATOM 1120 C C . VAL A 1 142 ? -3.381 38.729 31.946 1.00 51.69 142 VAL A C 1
ATOM 1122 O O . VAL A 1 142 ? -3.284 39.286 30.853 1.00 51.69 142 VAL A O 1
ATOM 1125 N N . THR A 1 143 ? -3.756 39.374 33.045 1.00 59.66 143 THR A N 1
ATOM 1126 C CA . THR A 1 143 ? -3.804 40.834 33.077 1.00 59.66 143 THR A CA 1
ATOM 1127 C C . THR A 1 143 ? -2.384 41.376 33.234 1.00 59.66 143 THR A C 1
ATOM 1129 O O . THR A 1 143 ? -1.550 40.772 33.913 1.00 59.66 143 THR A O 1
ATOM 1132 N N . ASP A 1 144 ? -2.090 42.538 32.645 1.00 56.09 144 ASP A N 1
ATOM 1133 C CA . ASP A 1 144 ? -0.784 43.211 32.790 1.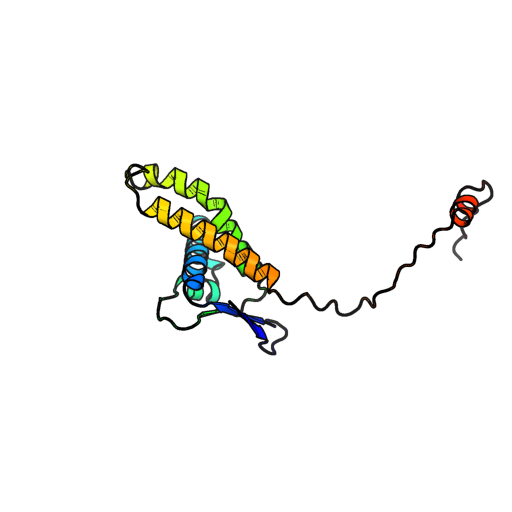00 56.09 144 ASP A CA 1
ATOM 1134 C C . ASP A 1 144 ? -0.414 43.492 34.269 1.00 56.09 144 ASP A C 1
ATOM 1136 O O . ASP A 1 144 ? 0.754 43.692 34.626 1.00 56.09 144 ASP A O 1
ATOM 1140 N N . GLU A 1 145 ? -1.410 43.460 35.157 1.00 56.59 145 GLU A N 1
ATOM 1141 C CA . GLU A 1 145 ? -1.268 43.616 36.602 1.00 56.59 145 GLU A CA 1
ATOM 1142 C C . GLU A 1 145 ? -0.622 42.386 37.275 1.00 56.59 145 GLU A C 1
ATOM 1144 O O . GLU A 1 145 ? 0.147 42.538 38.231 1.00 56.59 145 GLU A O 1
ATOM 1149 N N . ASP A 1 146 ? -0.839 41.180 36.737 1.00 58.94 146 ASP A N 1
ATOM 1150 C CA . ASP A 1 146 ? -0.235 39.935 37.232 1.00 58.94 146 ASP A CA 1
ATOM 1151 C C . ASP A 1 146 ? 1.249 39.824 36.847 1.00 58.94 146 ASP A C 1
ATOM 1153 O O . ASP A 1 146 ? 2.074 39.353 37.636 1.00 58.94 146 ASP A O 1
ATOM 1157 N N . ILE A 1 147 ? 1.623 40.356 35.679 1.00 60.25 147 ILE A N 1
ATOM 1158 C CA . ILE A 1 147 ? 3.022 40.419 35.226 1.00 60.25 147 ILE A CA 1
ATOM 1159 C C . ILE A 1 147 ? 3.819 41.427 36.071 1.00 60.25 147 ILE A C 1
ATOM 1161 O O . ILE A 1 147 ? 4.964 41.160 36.448 1.00 60.25 147 ILE A O 1
ATOM 1165 N N . SER A 1 148 ? 3.212 42.557 36.454 1.00 58.12 148 SER A N 1
ATOM 1166 C CA . SER A 1 148 ? 3.883 43.581 37.272 1.00 58.12 148 SER A CA 1
ATOM 1167 C C . SER A 1 148 ? 4.224 43.102 38.692 1.00 58.12 148 SER A C 1
ATOM 1169 O O . SER A 1 148 ? 5.256 43.490 39.248 1.00 58.12 148 SER A O 1
ATOM 1171 N N . LYS A 1 149 ? 3.415 42.210 39.281 1.00 59.62 149 LYS A N 1
ATOM 1172 C CA . LYS A 1 149 ? 3.708 41.617 40.601 1.00 59.62 149 LYS A CA 1
ATOM 1173 C C . LYS A 1 149 ? 4.876 40.628 40.564 1.00 59.62 149 LYS A C 1
ATOM 1175 O O . LYS A 1 149 ? 5.637 40.569 41.527 1.00 59.62 149 LYS A O 1
ATOM 1180 N N . LEU A 1 150 ? 5.053 39.900 39.461 1.00 58.59 150 LEU A N 1
ATOM 1181 C CA . LEU A 1 150 ? 6.158 38.948 39.277 1.00 58.59 150 LEU A CA 1
ATOM 1182 C C . LEU A 1 150 ? 7.516 39.627 39.043 1.00 58.59 150 LEU A C 1
ATOM 1184 O O . LEU A 1 150 ? 8.552 39.046 39.353 1.00 58.59 150 LEU A O 1
ATOM 1188 N N . LEU A 1 151 ? 7.519 40.859 38.528 1.00 58.84 151 LEU A N 1
ATOM 1189 C CA . LEU A 1 151 ? 8.733 41.644 38.263 1.00 58.84 151 LEU A CA 1
ATOM 1190 C C . LEU A 1 151 ? 9.094 42.620 39.394 1.00 58.84 151 LEU A C 1
ATOM 1192 O O . LEU A 1 151 ? 10.063 43.372 39.283 1.00 58.84 151 LEU A O 1
ATOM 1196 N N . SER A 1 152 ? 8.334 42.615 40.491 1.00 60.41 152 SER A N 1
ATOM 1197 C CA . SER A 1 152 ? 8.629 43.446 41.656 1.00 60.41 152 SER A CA 1
ATOM 1198 C C . SER A 1 152 ? 9.808 42.855 42.457 1.00 60.41 152 SER A C 1
ATOM 1200 O O . SER A 1 152 ? 9.791 41.662 42.767 1.00 60.41 152 SER A O 1
ATOM 1202 N N . PRO A 1 153 ? 10.819 43.655 42.852 1.00 58.19 153 PRO A N 1
ATOM 1203 C CA . PRO A 1 153 ? 12.043 43.171 43.511 1.00 58.19 153 PRO A CA 1
ATOM 1204 C C . PRO A 1 153 ? 11.831 42.542 44.903 1.00 58.19 153 PRO A C 1
ATOM 1206 O O . PRO A 1 153 ? 12.763 41.962 45.455 1.00 58.19 153 PRO A O 1
ATOM 1209 N N . ASP A 1 154 ? 10.618 42.619 45.454 1.00 58.03 154 ASP A N 1
ATOM 1210 C CA . ASP A 1 154 ? 10.252 42.070 46.764 1.00 58.03 154 ASP A CA 1
ATOM 1211 C C . ASP A 1 154 ? 9.568 40.688 46.704 1.00 58.03 154 ASP A C 1
ATOM 1213 O O . ASP A 1 154 ? 9.125 40.175 47.737 1.00 58.03 154 ASP A O 1
ATOM 1217 N N . PHE A 1 155 ? 9.483 40.043 45.532 1.00 53.38 155 PHE A N 1
ATOM 1218 C CA . PHE A 1 155 ? 8.910 38.698 45.437 1.00 53.38 155 PHE A CA 1
ATOM 1219 C C . PHE A 1 155 ? 9.804 37.665 46.148 1.00 53.38 155 PHE A C 1
ATOM 1221 O O . PHE A 1 155 ? 10.885 37.309 45.677 1.00 53.38 155 PHE A O 1
ATOM 1228 N N . LYS A 1 156 ? 9.345 37.156 47.298 1.00 61.28 156 LYS A N 1
ATOM 1229 C CA . LYS A 1 156 ? 9.949 36.004 47.980 1.00 61.28 156 LYS A CA 1
ATOM 1230 C C . LYS A 1 156 ? 9.107 34.759 47.707 1.00 61.28 156 LYS A C 1
ATOM 1232 O O . LYS A 1 156 ? 7.947 34.741 48.119 1.00 61.28 156 LYS A O 1
ATOM 1237 N N . PRO A 1 157 ? 9.667 33.718 47.064 1.00 57.69 157 PRO A N 1
ATOM 1238 C CA . PRO A 1 157 ? 8.942 32.473 46.872 1.00 57.69 157 PRO A CA 1
ATOM 1239 C C . PRO A 1 157 ? 8.618 31.834 48.233 1.00 57.69 157 PRO A C 1
ATOM 1241 O O . PRO A 1 157 ? 9.393 31.990 49.189 1.00 57.69 157 PRO A O 1
ATOM 1244 N N . PRO A 1 158 ? 7.476 31.137 48.345 1.00 61.88 158 PRO A N 1
ATOM 1245 C CA . PRO A 1 158 ? 7.097 30.459 49.574 1.00 61.88 158 PRO A CA 1
ATOM 1246 C C . PRO A 1 158 ? 8.156 29.405 49.913 1.00 61.88 158 PRO A C 1
ATOM 1248 O O . PRO A 1 158 ? 8.564 28.622 49.060 1.00 61.88 158 PRO A O 1
ATOM 1251 N N . ARG A 1 159 ? 8.646 29.424 51.157 1.00 51.59 159 ARG A N 1
ATOM 1252 C CA . ARG A 1 159 ? 9.498 28.352 51.677 1.00 51.59 159 ARG A CA 1
ATOM 1253 C C . ARG A 1 159 ? 8.604 27.184 52.063 1.00 51.59 159 ARG A C 1
ATOM 1255 O O . ARG A 1 159 ? 7.710 27.369 52.889 1.00 51.59 159 ARG A O 1
ATOM 1262 N N . ASP A 1 160 ? 8.888 26.034 51.469 1.00 59.91 160 ASP A N 1
ATOM 1263 C CA . ASP A 1 160 ? 8.268 24.751 51.785 1.00 59.91 160 ASP A CA 1
ATOM 1264 C C . ASP A 1 160 ? 8.313 24.486 53.301 1.00 59.91 160 ASP A C 1
ATOM 1266 O O . ASP A 1 160 ? 9.356 24.673 53.942 1.00 59.91 160 ASP A O 1
ATOM 1270 N N . GLN A 1 161 ? 7.166 24.095 53.864 1.00 46.38 161 GLN A N 1
ATOM 1271 C CA . GLN A 1 161 ? 7.046 23.505 55.202 1.00 46.38 161 GLN A CA 1
ATOM 1272 C C . GLN A 1 161 ? 6.898 21.995 55.079 1.00 46.38 161 GLN A C 1
ATOM 1274 O O . GLN A 1 161 ? 6.141 21.563 54.181 1.00 46.38 161 GLN A O 1
#